Protein AF-A0A815XIZ7-F1 (afdb_monomer_lite)

Sequence (72 aa):
MNGTYDSVGVTITDPTVIAAIAVALRTAAAYGPVTTNGRSWQVGACGSGSELSAAGSICACPNPQYIVRPCI

Structure (mmCIF, N/CA/C/O backbone):
data_AF-A0A815XIZ7-F1
#
_entry.id   AF-A0A815XIZ7-F1
#
loop_
_atom_site.group_PDB
_atom_site.id
_atom_site.type_symbol
_atom_site.label_atom_id
_atom_site.label_alt_id
_atom_site.label_comp_id
_atom_site.label_asym_id
_atom_site.label_entity_id
_atom_site.label_seq_id
_atom_site.pdbx_PDB_ins_code
_atom_site.Cartn_x
_atom_site.Cartn_y
_atom_site.Cartn_z
_atom_site.occupancy
_atom_site.B_iso_or_equiv
_atom_site.auth_seq_id
_atom_site.auth_comp_id
_atom_site.auth_asym_id
_atom_site.auth_atom_id
_atom_site.pdbx_PDB_model_num
ATOM 1 N N . MET A 1 1 ? -7.439 -5.974 3.457 1.00 57.81 1 MET A N 1
ATOM 2 C CA . MET A 1 1 ? -6.898 -6.990 2.530 1.00 57.81 1 MET A CA 1
ATOM 3 C C . MET A 1 1 ? -7.274 -8.346 3.072 1.00 57.81 1 MET A C 1
ATOM 5 O O . MET A 1 1 ? -6.784 -8.674 4.138 1.00 57.81 1 MET A O 1
ATOM 9 N N . ASN A 1 2 ? -8.168 -9.065 2.399 1.00 53.28 2 ASN A N 1
ATOM 10 C CA . ASN A 1 2 ? -8.500 -10.460 2.683 1.00 53.28 2 ASN A CA 1
ATOM 11 C C . ASN A 1 2 ? -7.852 -11.357 1.617 1.00 53.28 2 ASN A C 1
ATOM 13 O O . ASN A 1 2 ? -7.673 -10.941 0.473 1.00 53.28 2 ASN A O 1
ATOM 17 N N . GLY A 1 3 ? -7.478 -12.574 1.992 1.00 59.25 3 GLY A N 1
ATOM 18 C CA . GLY A 1 3 ? -6.854 -13.546 1.095 1.00 59.25 3 GLY A CA 1
ATOM 19 C C . GLY A 1 3 ? -7.208 -14.973 1.495 1.00 59.25 3 GLY A C 1
ATOM 20 O O . GLY A 1 3 ? -7.824 -15.193 2.532 1.00 59.25 3 GLY A O 1
ATOM 21 N N . THR A 1 4 ? -6.794 -15.961 0.700 1.00 60.56 4 THR A N 1
ATOM 22 C CA . THR A 1 4 ? -7.099 -17.387 0.944 1.00 60.56 4 THR A CA 1
ATOM 23 C C . THR A 1 4 ? -6.703 -17.866 2.348 1.00 60.56 4 THR A C 1
ATOM 25 O O . THR A 1 4 ? -7.340 -18.764 2.889 1.00 60.56 4 THR A O 1
ATOM 28 N N . TYR A 1 5 ? -5.691 -17.238 2.958 1.00 61.72 5 TYR A N 1
ATOM 29 C CA . TYR A 1 5 ? -5.197 -17.542 4.308 1.00 61.72 5 TYR A CA 1
ATOM 30 C C . TYR A 1 5 ? -5.522 -16.458 5.354 1.00 61.72 5 TYR A C 1
ATOM 32 O O . TYR A 1 5 ? -5.074 -16.551 6.492 1.00 61.72 5 TYR A O 1
ATOM 40 N N . ASP A 1 6 ? -6.309 -15.445 4.982 1.00 63.91 6 ASP A N 1
ATOM 41 C CA . ASP A 1 6 ? -6.835 -14.413 5.879 1.00 63.91 6 ASP A CA 1
ATOM 42 C C . ASP A 1 6 ? -8.268 -14.059 5.471 1.00 63.91 6 ASP A C 1
ATOM 44 O O . ASP A 1 6 ? -8.514 -13.138 4.684 1.00 63.91 6 ASP A O 1
ATOM 48 N N . SER A 1 7 ? -9.218 -14.838 5.985 1.00 61.06 7 SER A N 1
ATOM 49 C CA . SER A 1 7 ? -10.639 -14.699 5.664 1.00 61.06 7 SER A CA 1
ATOM 50 C C . SER A 1 7 ? -11.292 -13.475 6.311 1.00 61.06 7 SER A C 1
ATOM 52 O O . SER A 1 7 ? -12.307 -13.003 5.803 1.00 61.06 7 SER A O 1
ATOM 54 N N . VAL A 1 8 ? -10.719 -12.947 7.398 1.00 74.06 8 VAL A N 1
ATOM 55 C CA . VAL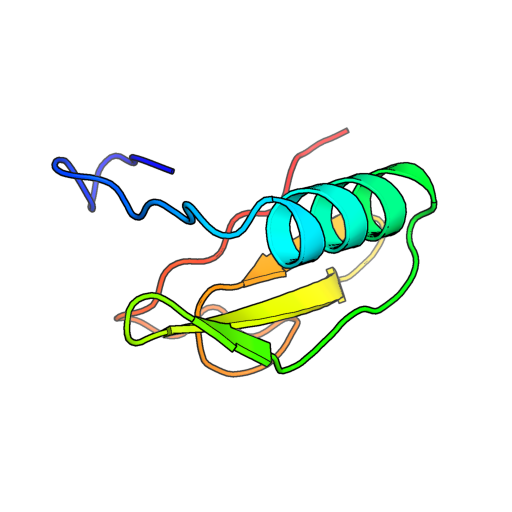 A 1 8 ? -11.213 -11.741 8.086 1.00 74.06 8 VAL A CA 1
ATOM 56 C C . VAL A 1 8 ? -10.686 -10.488 7.394 1.00 74.06 8 VAL A C 1
ATOM 58 O O . VAL A 1 8 ? -11.413 -9.514 7.201 1.00 74.06 8 VAL A O 1
ATOM 61 N N . GLY A 1 9 ? -9.431 -10.542 6.963 1.00 70.44 9 GLY A N 1
ATOM 62 C CA . GLY A 1 9 ? -8.745 -9.436 6.343 1.00 70.44 9 GLY A CA 1
ATOM 63 C C . GLY A 1 9 ? -8.189 -8.440 7.355 1.00 70.44 9 GLY A C 1
ATOM 64 O O . GLY A 1 9 ? -8.691 -8.255 8.464 1.00 70.44 9 GLY A O 1
ATOM 65 N N . VAL A 1 10 ? -7.148 -7.731 6.934 1.00 82.19 10 VAL A N 1
ATOM 66 C CA . VAL A 1 10 ? -6.565 -6.630 7.706 1.00 82.19 10 VAL A CA 1
ATOM 67 C C . VAL A 1 10 ? -7.055 -5.279 7.185 1.00 82.19 10 VAL A C 1
ATOM 69 O O . VAL A 1 10 ? -7.005 -5.032 5.975 1.00 82.19 10 VAL A O 1
ATOM 72 N N . THR A 1 11 ? -7.455 -4.385 8.095 1.00 83.94 11 THR A N 1
ATOM 73 C CA . THR A 1 11 ? -8.018 -3.065 7.764 1.00 83.94 11 THR A CA 1
ATOM 74 C C . THR A 1 11 ? -7.262 -1.926 8.450 1.00 83.94 11 THR A C 1
ATOM 76 O O . THR A 1 11 ? -6.945 -1.991 9.638 1.00 83.94 11 THR A O 1
ATOM 79 N N . ILE A 1 12 ? -7.011 -0.850 7.701 1.00 87.38 12 ILE A N 1
ATOM 80 C CA . ILE A 1 12 ? -6.548 0.446 8.213 1.00 87.38 12 ILE A CA 1
ATOM 81 C C . ILE A 1 12 ? -7.740 1.402 8.195 1.00 87.38 12 ILE A C 1
ATOM 83 O O . ILE A 1 12 ? -8.510 1.396 7.237 1.00 87.38 12 ILE A O 1
ATOM 87 N N . THR A 1 13 ? -7.889 2.209 9.241 1.00 89.31 13 THR A N 1
ATOM 88 C CA . THR A 1 13 ? -8.967 3.206 9.379 1.00 89.31 13 THR A CA 1
ATOM 89 C C . THR A 1 13 ? -8.448 4.639 9.483 1.00 89.31 13 THR A C 1
ATOM 91 O O . THR A 1 13 ? -9.234 5.572 9.358 1.00 89.31 13 THR A O 1
ATOM 94 N N . ASP A 1 14 ? -7.139 4.830 9.681 1.00 91.12 14 ASP A N 1
ATOM 95 C CA . ASP A 1 14 ? -6.515 6.153 9.714 1.00 91.12 14 ASP A CA 1
ATOM 96 C C . ASP A 1 14 ? -6.457 6.753 8.294 1.00 91.12 14 ASP A C 1
ATOM 98 O O . ASP A 1 14 ? -5.721 6.236 7.443 1.00 91.12 14 ASP A O 1
ATOM 102 N N . PRO A 1 15 ? -7.194 7.845 8.016 1.00 90.88 15 PRO A N 1
ATOM 103 C CA . PRO A 1 15 ? -7.267 8.428 6.680 1.00 90.88 15 PRO A CA 1
ATOM 104 C C . PRO A 1 15 ? -5.921 8.973 6.186 1.00 90.88 15 PRO A C 1
ATOM 106 O O . PRO A 1 15 ? -5.662 8.952 4.983 1.00 90.88 15 PRO A O 1
ATOM 109 N N . THR A 1 16 ? -5.045 9.419 7.088 1.00 93.81 16 THR A N 1
ATOM 110 C CA . THR A 1 16 ? -3.725 9.961 6.739 1.00 93.81 16 THR A CA 1
ATOM 111 C C . THR A 1 16 ? -2.805 8.845 6.264 1.00 93.81 16 THR A C 1
ATOM 113 O O . THR A 1 16 ? -2.157 8.967 5.223 1.00 93.81 16 THR A O 1
ATOM 116 N N . VAL A 1 17 ? -2.789 7.724 6.991 1.00 93.56 17 VAL A N 1
ATOM 117 C CA . VAL A 1 17 ? -1.994 6.544 6.622 1.00 93.56 17 VAL A CA 1
ATOM 118 C C . VAL A 1 17 ? -2.515 5.932 5.323 1.00 93.56 17 VAL A C 1
ATOM 120 O O . VAL A 1 17 ? -1.725 5.596 4.443 1.00 93.56 17 VAL A O 1
ATOM 123 N N . ILE A 1 18 ? -3.840 5.847 5.156 1.00 93.56 18 ILE A N 1
ATOM 124 C CA . ILE A 1 18 ? -4.464 5.360 3.916 1.00 93.56 18 ILE A CA 1
ATOM 125 C C . ILE A 1 18 ? -4.044 6.225 2.722 1.00 93.56 18 ILE A C 1
ATOM 127 O O . ILE A 1 18 ? -3.606 5.688 1.702 1.00 93.56 18 ILE A O 1
ATOM 131 N N . ALA A 1 19 ? -4.140 7.553 2.844 1.00 94.75 19 ALA A N 1
ATOM 132 C CA . ALA A 1 19 ? -3.755 8.471 1.777 1.00 94.75 19 ALA A CA 1
ATOM 133 C C . ALA A 1 19 ? -2.266 8.337 1.421 1.00 94.75 19 ALA A C 1
ATOM 135 O O . ALA A 1 19 ? -1.923 8.277 0.239 1.00 94.75 19 ALA A O 1
ATOM 136 N N . ALA A 1 20 ? -1.390 8.230 2.423 1.00 94.38 20 ALA A N 1
ATOM 137 C CA . ALA A 1 20 ? 0.046 8.090 2.212 1.00 94.38 20 ALA A CA 1
ATOM 138 C C . ALA A 1 20 ? 0.419 6.758 1.537 1.00 94.38 20 ALA A C 1
ATOM 140 O O . ALA A 1 20 ? 1.180 6.764 0.570 1.00 94.38 20 ALA A O 1
ATOM 141 N N . ILE A 1 21 ? -0.173 5.636 1.965 1.00 93.31 21 ILE A N 1
ATOM 142 C CA . ILE A 1 21 ? 0.007 4.325 1.319 1.00 93.31 21 ILE A CA 1
ATOM 143 C C . ILE A 1 21 ? -0.470 4.370 -0.137 1.00 93.31 21 ILE A C 1
ATOM 145 O O . ILE A 1 21 ? 0.231 3.900 -1.032 1.00 93.31 21 ILE A O 1
ATOM 149 N N . ALA A 1 22 ? -1.639 4.962 -0.397 1.00 92.12 22 ALA A N 1
ATOM 150 C CA . ALA A 1 22 ? -2.180 5.062 -1.749 1.00 92.12 22 ALA A CA 1
ATOM 151 C C . ALA A 1 22 ? -1.300 5.926 -2.669 1.00 92.12 22 ALA A C 1
ATOM 153 O O . ALA A 1 22 ? -1.129 5.594 -3.842 1.00 92.12 22 ALA A O 1
ATOM 154 N N . VAL A 1 23 ? -0.734 7.025 -2.156 1.00 94.50 23 VAL A N 1
ATOM 155 C CA . VAL A 1 23 ? 0.241 7.844 -2.894 1.0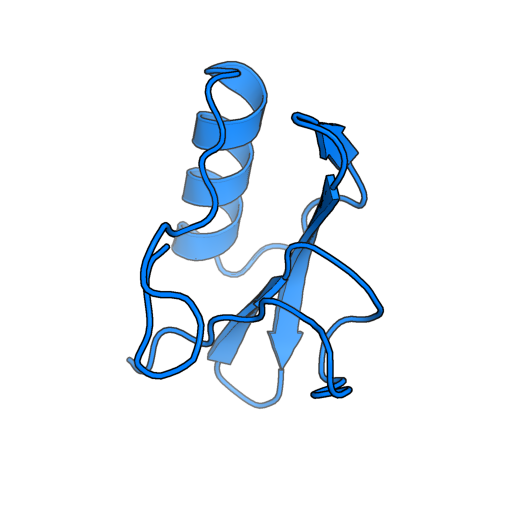0 94.50 23 VAL A CA 1
ATOM 156 C C . VAL A 1 23 ? 1.507 7.041 -3.175 1.00 94.50 23 VAL A C 1
ATOM 158 O O . VAL A 1 23 ? 1.908 6.970 -4.332 1.00 94.50 23 VAL A O 1
ATOM 161 N N . ALA A 1 24 ? 2.079 6.387 -2.162 1.00 93.19 24 ALA A N 1
ATOM 162 C CA . ALA A 1 24 ? 3.295 5.593 -2.301 1.00 93.19 24 ALA A CA 1
ATOM 163 C C . ALA A 1 24 ? 3.155 4.487 -3.354 1.00 93.19 24 ALA A C 1
ATOM 165 O O . ALA A 1 24 ? 4.005 4.364 -4.233 1.00 93.19 24 ALA A O 1
ATOM 166 N N . LEU A 1 25 ? 2.044 3.745 -3.333 1.00 91.12 25 LEU A N 1
ATOM 167 C CA . LEU A 1 25 ? 1.754 2.721 -4.338 1.00 91.12 25 LEU A CA 1
ATOM 168 C C . LEU A 1 25 ? 1.575 3.310 -5.743 1.00 91.12 25 LEU A C 1
ATOM 170 O O . LEU A 1 25 ? 2.066 2.740 -6.711 1.00 91.12 25 LEU A O 1
ATOM 174 N N . ARG A 1 26 ? 0.905 4.462 -5.871 1.00 90.50 26 ARG A N 1
ATOM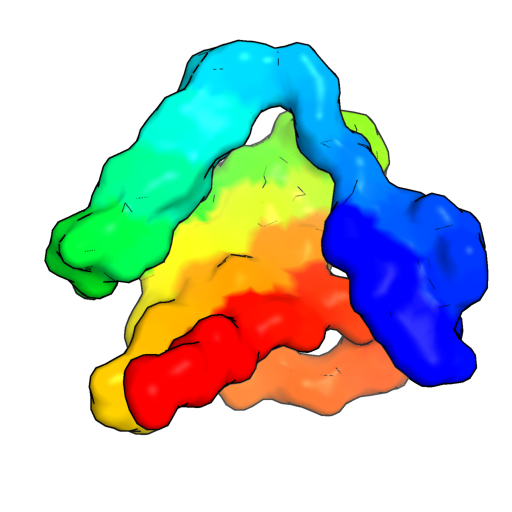 175 C CA . ARG A 1 26 ? 0.679 5.115 -7.171 1.00 90.50 26 ARG A CA 1
ATOM 176 C C . ARG A 1 26 ? 1.969 5.631 -7.802 1.00 90.50 26 ARG A C 1
ATOM 178 O O . ARG A 1 26 ? 2.098 5.606 -9.020 1.00 90.50 26 ARG A O 1
ATOM 185 N N . THR A 1 27 ? 2.890 6.146 -6.992 1.00 91.25 27 THR A N 1
ATOM 186 C CA . THR A 1 27 ? 4.134 6.771 -7.464 1.00 91.25 27 THR A CA 1
ATOM 187 C C . THR A 1 27 ? 5.349 5.856 -7.344 1.00 91.25 27 THR A C 1
ATOM 189 O O . THR A 1 27 ? 6.465 6.329 -7.540 1.00 91.25 27 THR A O 1
ATOM 192 N N . ALA A 1 28 ? 5.156 4.585 -6.979 1.00 88.19 28 ALA A N 1
ATOM 193 C CA . ALA A 1 28 ? 6.228 3.635 -6.676 1.00 88.19 28 ALA A CA 1
ATOM 194 C C . ALA A 1 28 ? 7.262 4.177 -5.660 1.00 88.19 28 ALA A C 1
ATOM 196 O O . ALA A 1 28 ? 8.455 3.890 -5.751 1.00 88.19 28 ALA A O 1
ATOM 197 N N . ALA A 1 29 ? 6.807 4.981 -4.696 1.00 91.81 29 ALA A N 1
ATOM 198 C CA . ALA A 1 29 ? 7.654 5.549 -3.652 1.00 91.81 29 ALA A CA 1
ATOM 199 C C . ALA A 1 29 ? 7.657 4.663 -2.399 1.00 91.81 29 ALA A C 1
ATOM 201 O O . ALA A 1 29 ? 6.699 3.938 -2.127 1.00 91.81 29 ALA A O 1
ATOM 202 N N . ALA A 1 30 ? 8.730 4.743 -1.614 1.00 93.19 30 ALA A N 1
ATOM 203 C CA . ALA A 1 30 ? 8.786 4.097 -0.309 1.00 93.19 30 ALA A CA 1
ATOM 204 C C . ALA A 1 30 ? 7.950 4.869 0.728 1.00 93.19 30 ALA A C 1
ATOM 206 O O . ALA A 1 30 ? 7.889 6.100 0.702 1.00 93.19 30 ALA A O 1
ATOM 207 N N . TYR A 1 31 ? 7.335 4.148 1.662 1.00 94.88 31 TYR A N 1
ATOM 208 C CA . TYR A 1 31 ? 6.596 4.720 2.789 1.00 94.88 31 TYR A CA 1
ATOM 209 C C . TYR A 1 31 ? 6.682 3.809 4.016 1.00 94.88 31 TYR A C 1
ATOM 211 O O . TYR A 1 31 ? 6.671 2.588 3.882 1.00 94.88 31 TYR A O 1
ATOM 219 N N . GLY A 1 32 ? 6.706 4.398 5.211 1.00 92.38 32 GLY A N 1
ATOM 220 C CA . GLY A 1 32 ? 6.794 3.670 6.478 1.00 92.38 32 GLY A CA 1
ATOM 221 C C . GLY A 1 32 ? 8.222 3.304 6.906 1.00 92.38 32 GLY A C 1
ATOM 222 O O . GLY A 1 32 ? 9.182 3.808 6.320 1.00 92.38 32 GLY A O 1
ATOM 223 N N . PRO A 1 33 ? 8.374 2.467 7.952 1.00 91.31 33 PRO A N 1
ATOM 224 C CA . PRO A 1 33 ? 7.305 1.778 8.684 1.00 91.31 33 PRO A CA 1
ATOM 225 C C . PRO A 1 33 ? 6.447 2.716 9.553 1.00 91.31 33 PRO A C 1
ATOM 227 O O . PRO A 1 33 ? 6.972 3.569 10.264 1.00 91.31 33 PRO A O 1
ATOM 230 N N . VAL A 1 34 ? 5.123 2.534 9.521 1.00 93.12 34 VAL A N 1
ATOM 231 C CA . VAL A 1 34 ? 4.156 3.223 10.397 1.00 93.12 34 VAL A CA 1
ATOM 232 C C . VAL A 1 34 ? 3.260 2.207 11.094 1.00 93.12 34 VAL A C 1
ATOM 234 O O . VAL A 1 34 ? 2.613 1.387 10.443 1.00 93.12 34 VAL A O 1
ATOM 237 N N . THR A 1 35 ? 3.170 2.285 12.421 1.00 92.25 35 THR A N 1
ATOM 238 C CA . THR A 1 35 ? 2.324 1.377 13.204 1.00 92.25 35 THR A CA 1
ATOM 239 C C . THR A 1 35 ? 0.903 1.919 13.339 1.00 92.25 35 THR A C 1
ATOM 241 O O . THR A 1 35 ? 0.697 2.973 13.933 1.00 92.25 35 THR A O 1
ATOM 244 N N . THR A 1 36 ? -0.093 1.184 12.840 1.00 90.88 36 THR A N 1
ATOM 245 C CA . THR A 1 36 ? -1.520 1.484 13.049 1.00 90.88 36 THR A CA 1
ATOM 246 C C . THR A 1 36 ? -2.365 0.209 13.023 1.00 90.88 36 THR A C 1
ATOM 248 O O . THR A 1 36 ? -1.999 -0.776 12.374 1.00 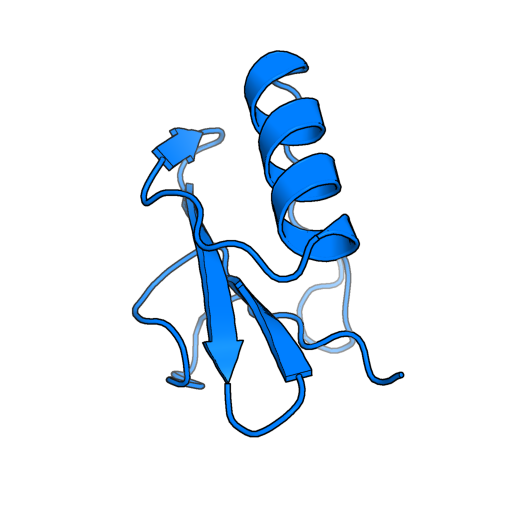90.88 36 THR A O 1
ATOM 251 N N . ASN A 1 37 ? -3.473 0.196 13.775 1.00 86.38 37 ASN A N 1
ATOM 252 C CA . ASN A 1 37 ? -4.334 -0.979 13.983 1.00 86.38 37 ASN A CA 1
ATOM 253 C C . ASN A 1 37 ? -3.545 -2.253 14.362 1.00 86.38 37 ASN A C 1
ATOM 255 O O . ASN A 1 37 ? -3.811 -3.347 13.865 1.00 86.38 37 ASN A O 1
ATOM 259 N N . GLY A 1 38 ? -2.536 -2.093 15.230 1.00 86.88 38 GLY A N 1
ATOM 260 C CA . GLY A 1 38 ? -1.720 -3.191 15.763 1.00 86.88 38 GLY A CA 1
ATOM 261 C C . GLY A 1 38 ? -0.684 -3.775 14.797 1.00 86.88 38 GLY A C 1
ATOM 262 O O . GLY A 1 38 ? -0.146 -4.846 15.066 1.00 86.88 38 GLY A O 1
ATOM 263 N N . ARG A 1 39 ? -0.411 -3.113 13.666 1.00 89.06 39 ARG A N 1
ATOM 264 C CA . ARG A 1 39 ? 0.467 -3.617 12.598 1.00 89.06 39 ARG A CA 1
ATOM 265 C C . ARG A 1 39 ? 1.399 -2.539 12.075 1.00 89.06 39 ARG A C 1
ATOM 267 O O . ARG A 1 39 ? 1.041 -1.367 12.098 1.00 89.06 39 ARG A O 1
ATOM 274 N N . SER A 1 40 ? 2.571 -2.951 11.596 1.00 91.31 40 SER A N 1
ATOM 275 C CA . SER A 1 40 ? 3.575 -2.056 11.014 1.00 91.31 40 SER A CA 1
ATOM 276 C C . SER A 1 40 ? 3.446 -2.059 9.498 1.00 91.31 40 SER A C 1
ATOM 278 O O . SER A 1 40 ? 3.732 -3.063 8.848 1.00 91.31 40 SER A O 1
ATOM 280 N N . TRP A 1 41 ? 2.985 -0.945 8.947 1.00 91.62 41 TRP A N 1
ATOM 281 C CA . TRP A 1 41 ? 2.698 -0.789 7.532 1.00 91.62 41 TRP A CA 1
ATOM 282 C C . TRP A 1 41 ? 3.835 -0.098 6.810 1.00 91.62 41 TRP A C 1
ATOM 284 O O . TRP A 1 41 ? 4.346 0.926 7.265 1.00 91.62 41 TRP A O 1
ATOM 294 N N . GLN A 1 42 ? 4.191 -0.638 5.656 1.00 93.88 42 GLN A N 1
ATOM 295 C CA . GLN A 1 42 ? 5.223 -0.080 4.799 1.00 93.88 42 GLN A CA 1
ATOM 296 C C . GLN A 1 42 ? 4.945 -0.401 3.335 1.00 93.88 42 GLN A C 1
ATOM 298 O O . GLN A 1 42 ? 4.380 -1.447 3.007 1.00 93.88 42 GLN A O 1
ATOM 303 N N . VAL A 1 43 ? 5.360 0.515 2.467 1.00 94.25 43 VAL A N 1
ATOM 304 C CA . VAL A 1 43 ? 5.379 0.346 1.016 1.00 94.25 43 VAL A CA 1
ATOM 305 C C . VAL A 1 43 ? 6.823 0.421 0.553 1.00 94.25 43 VAL A C 1
ATOM 307 O O . VAL A 1 43 ? 7.574 1.293 0.992 1.00 94.25 43 VAL A O 1
ATOM 310 N N . GLY A 1 44 ? 7.212 -0.472 -0.346 1.00 93.12 44 GLY A N 1
ATOM 311 C CA . GLY A 1 44 ? 8.545 -0.466 -0.933 1.00 93.12 44 GLY A CA 1
ATOM 312 C C . GLY A 1 44 ? 8.602 -1.230 -2.245 1.00 93.12 44 GLY A C 1
ATOM 313 O O . GLY A 1 44 ? 7.619 -1.829 -2.679 1.00 93.12 44 GLY A O 1
ATOM 314 N N . ALA A 1 45 ? 9.760 -1.185 -2.894 1.00 90.62 45 ALA A N 1
ATOM 315 C CA . ALA A 1 45 ? 9.987 -1.911 -4.134 1.00 90.62 45 ALA A CA 1
ATOM 316 C C . ALA A 1 45 ? 10.372 -3.365 -3.846 1.00 90.62 45 ALA A C 1
ATOM 318 O O . ALA A 1 45 ? 11.225 -3.625 -2.996 1.00 90.62 45 ALA A O 1
ATOM 319 N N . CYS A 1 46 ? 9.794 -4.299 -4.602 1.00 87.88 46 CYS A N 1
ATOM 320 C CA . CYS A 1 46 ? 10.296 -5.658 -4.673 1.00 87.88 46 CYS A CA 1
ATOM 321 C C . CYS A 1 46 ? 10.378 -6.162 -6.114 1.00 87.88 46 CYS A C 1
ATOM 323 O O . CYS A 1 46 ? 9.362 -6.374 -6.778 1.00 87.88 46 CYS A O 1
ATOM 325 N N . GLY A 1 47 ? 11.605 -6.351 -6.606 1.00 85.69 47 GLY A N 1
ATOM 326 C CA . GLY A 1 47 ? 11.845 -6.564 -8.032 1.00 85.69 47 GLY A CA 1
ATOM 327 C C . GLY A 1 47 ? 11.393 -5.344 -8.840 1.00 85.69 47 GLY A C 1
ATOM 328 O O . GLY A 1 47 ? 11.749 -4.217 -8.508 1.00 85.69 47 GLY A O 1
ATOM 329 N N . SER A 1 48 ? 10.596 -5.569 -9.886 1.00 84.75 48 SER A N 1
ATOM 330 C CA . SER A 1 48 ? 10.028 -4.511 -10.735 1.00 84.75 48 SER A CA 1
ATOM 331 C C . SER A 1 48 ? 8.681 -3.962 -10.245 1.00 84.75 48 SER A C 1
ATOM 333 O O . SER A 1 48 ? 8.107 -3.105 -10.911 1.00 84.75 48 SER A O 1
ATOM 335 N N . GLY A 1 49 ? 8.145 -4.474 -9.132 1.00 86.81 49 GLY A N 1
ATOM 336 C CA . GLY A 1 49 ? 6.825 -4.111 -8.615 1.00 86.81 49 GLY A CA 1
ATOM 337 C C . GLY A 1 49 ? 6.873 -3.417 -7.256 1.00 86.81 49 GLY A C 1
ATOM 338 O O . GLY A 1 49 ? 7.902 -3.388 -6.577 1.00 86.81 49 GLY A O 1
ATOM 339 N N . SER A 1 50 ? 5.727 -2.880 -6.843 1.00 90.38 50 SER A N 1
ATOM 340 C CA . SER A 1 50 ? 5.528 -2.368 -5.486 1.00 90.38 50 SER A CA 1
ATOM 341 C C . SER A 1 50 ? 4.993 -3.459 -4.561 1.00 90.38 50 SER A C 1
ATOM 343 O O . SER A 1 50 ? 4.235 -4.340 -4.963 1.00 90.38 50 SER A O 1
ATOM 345 N N . GLU A 1 51 ? 5.367 -3.373 -3.294 1.00 91.38 51 GLU A N 1
ATOM 346 C CA . GLU A 1 51 ? 4.887 -4.224 -2.217 1.00 91.38 51 GLU A CA 1
ATOM 347 C C . GLU A 1 51 ? 4.251 -3.352 -1.138 1.00 91.38 51 GLU A C 1
ATOM 349 O O . GLU A 1 51 ? 4.829 -2.347 -0.730 1.00 91.38 51 GLU A O 1
ATOM 354 N N . LEU A 1 52 ? 3.076 -3.760 -0.663 1.00 91.69 52 LEU A N 1
ATOM 355 C CA . LEU A 1 52 ? 2.477 -3.277 0.573 1.00 91.69 52 LEU A CA 1
ATOM 356 C C . LEU A 1 52 ? 2.579 -4.388 1.612 1.00 91.69 52 LEU A C 1
ATOM 358 O O . LEU A 1 52 ? 2.013 -5.467 1.429 1.00 91.69 52 LEU A O 1
ATOM 362 N N . SER A 1 53 ? 3.262 -4.110 2.716 1.00 91.56 53 SER A N 1
ATOM 363 C CA . SER A 1 53 ? 3.396 -5.047 3.824 1.00 91.56 53 SER A CA 1
ATOM 364 C C . SER A 1 53 ? 2.808 -4.483 5.111 1.00 91.56 53 SER A C 1
ATOM 366 O O . SER A 1 53 ? 2.989 -3.306 5.418 1.00 91.56 53 SER A O 1
ATOM 368 N N . ALA A 1 54 ? 2.122 -5.338 5.873 1.00 89.19 54 ALA A N 1
ATOM 369 C CA . ALA A 1 54 ? 1.594 -5.046 7.206 1.00 89.19 54 ALA A CA 1
ATOM 370 C C . ALA A 1 54 ? 2.479 -5.594 8.345 1.00 89.19 54 ALA A C 1
ATOM 372 O O . ALA A 1 54 ? 2.036 -5.630 9.499 1.00 89.19 54 ALA A O 1
ATOM 373 N N . ALA A 1 55 ? 3.678 -6.099 8.024 1.00 84.44 55 ALA A N 1
ATOM 374 C CA . ALA A 1 55 ? 4.687 -6.555 8.980 1.00 84.44 55 ALA A CA 1
ATOM 375 C C . ALA A 1 55 ? 6.075 -6.755 8.314 1.00 84.44 55 ALA A C 1
ATOM 377 O O . ALA A 1 55 ? 6.247 -6.555 7.113 1.00 84.44 55 ALA A O 1
ATOM 378 N N . GLY A 1 56 ? 7.086 -7.141 9.101 1.00 81.69 56 GLY A N 1
ATOM 379 C CA . GLY A 1 56 ? 8.364 -7.654 8.583 1.00 81.69 56 GLY A CA 1
ATOM 380 C C . GLY A 1 56 ? 9.194 -6.650 7.789 1.00 81.69 56 GLY A C 1
ATOM 381 O O . GLY A 1 56 ? 9.369 -5.510 8.212 1.00 81.69 56 GLY A O 1
ATOM 382 N N . SER A 1 57 ? 9.753 -7.102 6.668 1.00 86.69 57 SER A N 1
ATOM 383 C CA . SER A 1 57 ? 10.673 -6.344 5.811 1.00 86.69 57 SER A CA 1
ATOM 384 C C . SER A 1 57 ? 10.182 -6.380 4.371 1.00 86.69 57 SER A C 1
ATOM 386 O O . SER A 1 57 ? 9.649 -7.403 3.941 1.00 86.69 57 SER A O 1
ATOM 388 N N . ILE A 1 58 ? 10.415 -5.303 3.617 1.00 90.19 58 ILE A N 1
ATOM 389 C CA . ILE A 1 58 ? 10.126 -5.291 2.181 1.00 90.19 58 ILE A CA 1
ATOM 390 C C . ILE A 1 58 ? 10.879 -6.428 1.484 1.00 90.19 58 ILE A C 1
ATOM 392 O O . ILE A 1 58 ? 12.022 -6.727 1.835 1.00 90.19 58 ILE A O 1
ATOM 396 N N . CYS A 1 59 ? 10.243 -7.051 0.494 1.00 87.50 59 CYS A N 1
ATOM 397 C CA . CYS A 1 59 ? 10.757 -8.199 -0.255 1.00 87.50 59 CYS A CA 1
ATOM 398 C C . CYS A 1 59 ? 10.875 -9.511 0.528 1.00 87.50 59 CYS A C 1
ATOM 400 O O . CYS A 1 59 ? 11.222 -10.534 -0.069 1.00 87.50 59 CYS A O 1
ATOM 402 N N . ALA A 1 60 ? 10.553 -9.529 1.817 1.00 83.56 60 ALA A N 1
ATOM 403 C CA . ALA A 1 60 ? 10.479 -10.762 2.577 1.00 83.56 60 ALA A CA 1
ATOM 404 C C . ALA A 1 60 ? 9.045 -11.306 2.498 1.00 83.56 60 ALA A C 1
ATOM 406 O O . ALA A 1 60 ? 8.095 -10.569 2.730 1.00 83.56 60 ALA A O 1
ATOM 407 N N . CYS A 1 61 ? 8.883 -12.606 2.227 1.00 79.44 61 CYS A N 1
ATOM 408 C CA . CYS A 1 61 ? 7.588 -13.299 2.324 1.00 79.44 61 CYS A CA 1
ATOM 409 C C . CYS A 1 61 ? 7.549 -14.271 3.522 1.00 79.44 61 CYS A C 1
ATOM 411 O O . CYS A 1 61 ? 7.360 -15.473 3.315 1.00 79.44 61 CYS A O 1
ATOM 413 N N . PRO A 1 62 ? 7.786 -13.815 4.770 1.00 80.06 62 PRO A N 1
ATOM 414 C CA . PRO A 1 62 ? 7.757 -14.691 5.930 1.00 80.06 62 PRO A CA 1
ATOM 415 C C . PRO A 1 62 ? 6.323 -15.126 6.256 1.00 80.06 62 PRO A C 1
ATOM 417 O O . PRO A 1 62 ? 5.374 -14.350 6.156 1.00 80.06 62 PRO A O 1
ATOM 420 N N . ASN A 1 63 ? 6.181 -16.368 6.708 1.00 75.69 63 ASN A N 1
ATOM 421 C CA . ASN A 1 63 ? 4.939 -16.898 7.263 1.00 75.69 63 ASN A CA 1
ATOM 422 C C . ASN A 1 63 ? 5.089 -16.982 8.795 1.00 75.69 63 ASN A C 1
ATOM 424 O O . ASN A 1 63 ? 6.040 -17.631 9.239 1.00 75.69 63 ASN A O 1
ATOM 428 N N . PRO A 1 64 ? 4.218 -16.351 9.611 1.00 76.06 64 PRO A N 1
ATOM 429 C CA . PRO A 1 64 ? 2.950 -15.696 9.254 1.00 76.06 64 PRO A CA 1
ATOM 430 C C . PRO A 1 64 ? 3.049 -14.173 9.119 1.00 76.06 64 PRO A C 1
ATOM 432 O O . PRO A 1 64 ? 3.298 -13.500 10.115 1.00 76.06 64 PRO A O 1
ATOM 435 N N . GLN A 1 65 ? 2.781 -13.612 7.930 1.00 82.00 65 GLN A N 1
ATOM 436 C CA . GLN A 1 65 ? 2.637 -12.164 7.694 1.00 82.00 65 GLN A CA 1
ATOM 437 C C . GLN A 1 65 ? 1.690 -11.844 6.527 1.00 82.00 65 GLN A C 1
ATOM 439 O O . GLN A 1 65 ? 1.257 -12.731 5.796 1.00 82.00 65 GLN A O 1
ATOM 444 N N . TYR A 1 66 ? 1.344 -10.560 6.386 1.00 83.94 66 TYR A N 1
ATOM 445 C CA . TYR A 1 66 ? 0.321 -10.064 5.464 1.00 83.94 66 TYR A CA 1
ATOM 446 C C . TYR A 1 66 ? 0.975 -9.075 4.514 1.00 83.94 66 TYR A C 1
ATOM 448 O O . TYR A 1 66 ? 1.231 -7.923 4.871 1.00 83.94 66 TYR A O 1
ATOM 456 N N . ILE A 1 67 ? 1.284 -9.573 3.326 1.00 86.56 67 ILE A N 1
ATOM 457 C CA . ILE A 1 67 ? 2.018 -8.865 2.287 1.00 86.56 67 ILE A CA 1
ATOM 458 C C . ILE A 1 67 ? 1.224 -8.999 0.996 1.00 86.56 67 ILE A C 1
ATOM 460 O O . ILE A 1 67 ? 0.765 -10.090 0.654 1.00 86.56 67 ILE A O 1
ATOM 464 N N . VAL A 1 68 ? 1.063 -7.892 0.279 1.00 85.88 68 VAL A N 1
ATOM 465 C CA . VAL A 1 68 ? 0.422 -7.854 -1.032 1.00 85.88 68 VAL A CA 1
ATOM 466 C C . VAL A 1 68 ? 1.367 -7.200 -2.024 1.00 85.88 68 VAL A C 1
ATOM 468 O O . VAL A 1 68 ? 1.897 -6.116 -1.786 1.00 85.88 68 VAL A O 1
ATOM 471 N N . ARG A 1 69 ? 1.551 -7.866 -3.162 1.00 84.19 69 ARG A N 1
ATOM 472 C CA . ARG A 1 69 ? 2.264 -7.344 -4.326 1.00 84.19 69 ARG A CA 1
ATOM 473 C C . ARG A 1 69 ? 1.248 -7.205 -5.447 1.00 84.19 69 ARG A C 1
ATOM 475 O O . ARG A 1 69 ? 0.901 -8.221 -6.049 1.00 84.19 69 ARG A O 1
ATOM 482 N N . PRO A 1 70 ? 0.697 -6.004 -5.676 1.00 70.62 70 PRO A N 1
ATOM 483 C CA . PRO A 1 70 ? -0.159 -5.778 -6.825 1.00 70.62 70 PRO A CA 1
ATOM 484 C C . PRO A 1 70 ? 0.649 -6.104 -8.084 1.00 70.62 70 PRO A C 1
ATOM 486 O O . PRO A 1 70 ? 1.648 -5.443 -8.370 1.00 70.62 70 PRO A O 1
ATOM 489 N N . CYS A 1 71 ? 0.264 -7.161 -8.796 1.00 60.09 71 CYS A N 1
ATOM 490 C CA . CYS A 1 71 ? 0.753 -7.377 -10.150 1.00 60.09 71 CYS A CA 1
ATOM 491 C C . CYS A 1 71 ? 0.239 -6.218 -11.011 1.00 60.09 71 CYS A C 1
ATOM 493 O O . CYS A 1 71 ? -0.927 -5.837 -10.880 1.00 60.09 71 CYS A O 1
ATOM 495 N N . ILE A 1 72 ? 1.117 -5.661 -11.844 1.00 48.31 72 ILE A N 1
ATOM 496 C CA . ILE A 1 72 ? 0.731 -4.750 -12.928 1.00 48.31 72 ILE A CA 1
ATOM 497 C C . ILE A 1 72 ? 0.039 -5.576 -14.012 1.00 48.31 72 ILE A C 1
ATOM 499 O O . ILE A 1 72 ? 0.569 -6.673 -14.310 1.00 48.31 72 ILE A O 1
#

Radius of gyration: 11.45 Å; chains: 1; bounding box: 23×28×29 Å

Secondary structure (DSSP, 8-state):
--BTTBSS------HHHHHHHHHHHHTT--EEEEEETTEEEEEEEETTEEEEESSS-TT---SS--EE----

Foldseek 3Di:
DADPVRNPDDDFDPPVVVVVVVVCQVVVHWDDQDDDPNFGWIWHDDDPWIKIWRYDDPNDPDPPTDMDTDDD

pLDDT: mean 84.37, std 11.33, range [48.31, 94.88]

Organism: NCBI:txid392030

=== Feature glossary ===
Key to the feature types in this record:

Secondary structure (8-state, DSSP). Secondary structure is the local, repeating backbone conformation. DSSP classifies it into eight states by reading the hydrogen-bond network: three helix types (H, G, I), two β types (E, B), two non-regular types (T, S), and unstructured coil (-).

Backbone torsions (φ/ψ). Backbone dihedral angles. Every residue except chain termini has a φ (preceding-C → N → Cα → C) and a ψ (N → Cα → C → next-N). They are reported in degrees following the IUPAC sign convention. Secondary structure is essentially a statement about which (φ, ψ) basin each residue occupies.

Predicted aligned error. Predicted Aligned Error (PAE) is an AlphaFold confidence matrix: entry (i, j) is the expected error in the position of residue j, in ångströms, when the prediction is superimposed on the true structure at residue i. Low PAE within a block of residues means that block is internally rigid and well-predicted; high PAE between two blocks means their relative placement is uncertain even if each block individually is confident.

B-factor. B-factor (Debye–Waller factor) reflects atomic displacement in the crystal lattice. It is an experimental observable (units Å²), not a prediction; low values mean the atom is pinned down, high values mean it moves or is heterogeneous across the crystal.

Secondary structure (3-state, P-SEA). Three-state secondary structure (P-SEA) collapses the eight DSSP classes into helix (a), strand (b), and coil (c). P-SEA assigns these from Cα geometry alone — distances and angles — without requiring backbone oxygens, so it works on any Cα trace.

Sequence. Primary structure: the covalent order of the twenty standard amino acids along the backbone. Two proteins with the same sequence will (almost always) fold to the same structure; two with 30% identity often share a fold but not the details.

pLDDT. pLDDT is the predicted lDDT-Cα score: AlphaFold's confidence that the local environment of each residue (all inter-atomic distances within 15 Å) is correctly placed. It is a per-residue number between 0 and 100, with higher meaning more reliable.

InterPro / GO / CATH / organism. Functional annotations link the protein to curated databases. InterPro entries identify conserved domains and families by matching the sequence against member-database signatures (Pfam, PROSITE, CDD, …). Gene Ontology (GO) terms describe molecular function, biological process, and cellular component in a controlled vocabulary. CATH places the structure in a hierarchical fold classification (Class/Architecture/Topology/Homologous-superfamily). The organism is the source species.

Contact-map, Ramachandran, and PAE plots. Three diagnostic plots accompany the record. The Cα contact map visualizes the tertiary structure as a 2D adjacency matrix (8 Å cutoff, sequence-local contacts suppressed). The Ramachandran plot shows the distribution of backbone (φ, ψ) torsions, with points in the α and β basins reflecting secondary structure content. The PAE plot shows AlphaFold's inter-residue confidence as a color matrix.

mmCIF coordinates. The mmCIF table is the protein's shape written out atom by atom. For each backbone N, Cα, C, and carbonyl O, it records an (x, y, z) coordinate triple in Å plus the residue type, chain letter, and residue number.

Radius of gyration, Cα contacts, bounding box. Three whole-structure scalars: the radius of gyration (RMS distance of Cα from centroid, i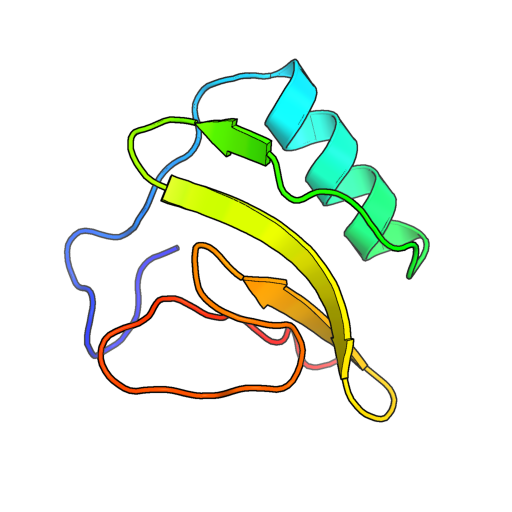n Å), the count of Cα–Cα contacts (pairs closer than 8 Å and separated by more than four residues in sequence — i.e. tertiary, not local, contacts), and the bounding-box dimensions. Together they distinguish compact globular folds from extended fib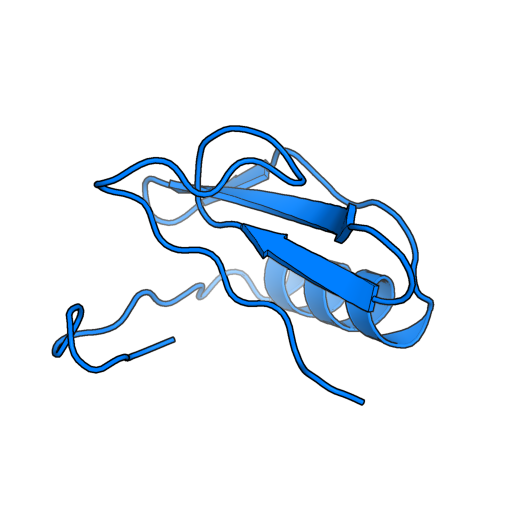res or disordered chains.

Foldseek 3Di. The Foldseek 3Di string encodes local tertiary geometry as a 20-letter alphabet — one character per residue — derived from the relative positions of nearby Cα atoms. Unlike the amino-acid sequence, 3Di is a direct function of the 3D structure, so two proteins with the same fold have similar 3Di strings even at low sequence identity.

Rendered structure images. Six rendered views show the 3D structure from the faces of a cube — i.e. along ±x, ±y, ±z. Rendering representation is drawn randomly per protein from cartoon (secondary-structure ribbons), sticks (backbone bonds), or molecular surface; coloring is either N→C rainbow (blue at the N-terminus through red at the C-terminus) or one color per chain.

Nearest PDB structures. The Foldseek neighbor list gives the closest experimentally determined structures in the PDB, ranked by structural alignment. TM-score near 1 means near-identical fold; near 0.3 means only rough topology match. This is how one finds what a novel AlphaFold prediction most resembles in the solved-structure universe.

Solvent-accessible surface area. SASA measures how much of the protein is reachable by solvent. It is computed by rolling a water-sized probe over the atomic surface and summing the exposed area (Å²). Per-residue SASA distinguishes core (buried, low SASA) from surface (exposed, high SASA) residues; total SASA is a whole-molecule size measure.